Protein AF-A0ABD0PWN2-F1 (afdb_monomer)

Foldseek 3Di:
DPPPDDDDDPVNVVVVVVVVPDPVDDDDDAPPVGDPVVVLVVCCVVQPVPHPCNVVVD

Structure (mmCIF, N/CA/C/O backbone):
data_AF-A0ABD0PWN2-F1
#
_entry.id   AF-A0ABD0PWN2-F1
#
loop_
_atom_site.group_PDB
_atom_site.id
_atom_site.type_symbol
_atom_site.label_atom_id
_atom_site.label_alt_id
_atom_site.label_comp_id
_atom_site.label_asym_id
_atom_site.label_entity_id
_atom_site.label_seq_id
_atom_site.pdbx_PDB_ins_code
_atom_site.Cartn_x
_atom_site.Cartn_y
_atom_site.Cartn_z
_atom_site.occupancy
_atom_site.B_iso_or_equiv
_atom_site.auth_seq_id
_atom_site.auth_comp_id
_atom_site.auth_asym_id
_atom_site.auth_atom_id
_atom_site.pdbx_PDB_model_num
ATOM 1 N N . THR A 1 1 ? 16.351 -20.230 -5.097 1.00 51.94 1 THR A N 1
ATOM 2 C CA . THR A 1 1 ? 16.553 -18.836 -4.626 1.00 51.94 1 THR A CA 1
ATOM 3 C C . THR A 1 1 ? 17.965 -18.707 -4.084 1.00 51.94 1 THR A C 1
ATOM 5 O O . THR A 1 1 ? 18.183 -18.161 -3.014 1.00 51.94 1 THR A O 1
ATOM 8 N N . ASP A 1 2 ? 18.942 -19.187 -4.853 1.00 63.84 2 ASP A N 1
ATOM 9 C CA . ASP A 1 2 ? 20.276 -19.522 -4.332 1.00 63.84 2 ASP A CA 1
ATOM 10 C C . ASP A 1 2 ? 21.392 -18.702 -4.994 1.00 63.84 2 ASP A C 1
ATOM 12 O O . ASP A 1 2 ? 22.565 -18.881 -4.697 1.00 63.84 2 ASP A O 1
ATOM 16 N N . GLU A 1 3 ? 21.029 -17.762 -5.873 1.00 76.75 3 GLU A N 1
ATOM 17 C CA . GLU A 1 3 ? 21.972 -16.933 -6.638 1.00 76.75 3 GLU A CA 1
ATOM 18 C C . GLU A 1 3 ? 22.241 -15.562 -5.990 1.00 76.75 3 GLU A C 1
ATOM 20 O O . GLU A 1 3 ? 22.877 -14.694 -6.589 1.00 76.75 3 GLU A O 1
ATOM 25 N N . GLY A 1 4 ? 21.714 -15.328 -4.779 1.00 82.69 4 GLY A N 1
ATOM 26 C CA . GLY A 1 4 ? 21.896 -14.075 -4.032 1.00 82.69 4 GLY A CA 1
ATOM 27 C C . GLY A 1 4 ? 21.320 -12.824 -4.710 1.00 82.69 4 GLY A C 1
ATOM 28 O O . GLY A 1 4 ? 21.584 -11.710 -4.264 1.00 82.69 4 GLY A O 1
ATOM 29 N N . GLN A 1 5 ? 20.549 -12.984 -5.789 1.00 89.88 5 GLN A N 1
ATOM 30 C CA . GLN A 1 5 ? 19.975 -11.867 -6.531 1.00 89.88 5 GLN A CA 1
ATOM 31 C C . GLN A 1 5 ? 18.773 -11.257 -5.792 1.00 89.88 5 GLN A C 1
ATOM 33 O O . GLN A 1 5 ? 17.990 -11.997 -5.186 1.00 89.88 5 GLN A O 1
ATOM 38 N N . PRO A 1 6 ? 18.565 -9.928 -5.880 1.00 90.75 6 PRO A N 1
ATOM 39 C CA . PRO A 1 6 ? 17.367 -9.286 -5.357 1.00 90.75 6 PRO A CA 1
ATOM 40 C C . PRO A 1 6 ? 16.101 -9.904 -5.955 1.00 90.75 6 PRO A C 1
ATOM 42 O O . PRO A 1 6 ? 15.924 -9.962 -7.176 1.00 90.75 6 PRO A O 1
ATOM 45 N N . TRP A 1 7 ? 15.193 -10.352 -5.092 1.00 92.50 7 TRP A N 1
ATOM 46 C CA . TRP A 1 7 ? 13.955 -10.984 -5.521 1.00 92.50 7 TRP A CA 1
ATOM 47 C C . TRP A 1 7 ? 12.773 -10.029 -5.382 1.00 92.50 7 TRP A C 1
ATOM 49 O O . TRP A 1 7 ? 12.315 -9.727 -4.283 1.00 92.50 7 TRP A O 1
ATOM 59 N N . VAL A 1 8 ? 12.249 -9.575 -6.520 1.00 94.19 8 VAL A N 1
ATOM 60 C CA . VAL A 1 8 ? 10.970 -8.858 -6.561 1.00 94.19 8 VAL A CA 1
ATOM 61 C C . VAL A 1 8 ? 9.840 -9.881 -6.603 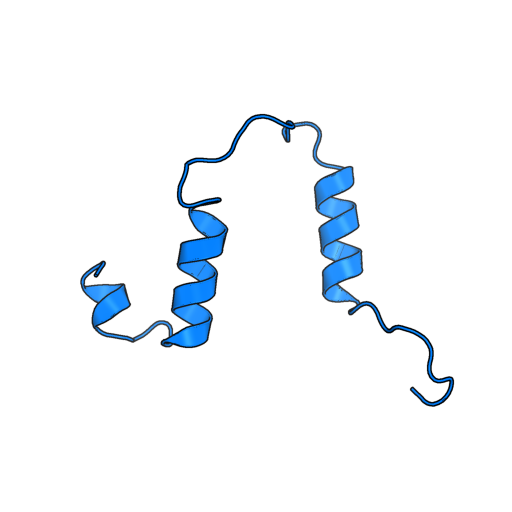1.00 94.19 8 VAL A C 1
ATOM 63 O O . VAL A 1 8 ? 9.798 -10.726 -7.506 1.00 94.19 8 VAL A O 1
ATOM 66 N N . LEU A 1 9 ? 8.914 -9.784 -5.647 1.00 95.94 9 LEU A N 1
ATOM 67 C CA . LEU A 1 9 ? 7.779 -10.693 -5.541 1.00 95.94 9 LEU A CA 1
ATOM 68 C C . LEU A 1 9 ? 6.934 -10.653 -6.833 1.00 95.94 9 LEU A C 1
ATOM 70 O O . LEU A 1 9 ? 6.670 -9.567 -7.356 1.00 95.94 9 LEU A O 1
ATOM 74 N N . PRO A 1 10 ? 6.430 -11.800 -7.329 1.00 96.62 10 PRO A N 1
ATOM 75 C CA . PRO A 1 10 ? 5.607 -11.838 -8.542 1.00 96.62 10 PRO A CA 1
ATOM 76 C C . PRO A 1 10 ? 4.373 -10.927 -8.480 1.00 96.62 10 PRO A C 1
ATOM 78 O O . PRO A 1 10 ? 4.001 -10.319 -9.483 1.00 96.62 10 PRO A O 1
ATOM 81 N N . VAL A 1 11 ? 3.763 -10.794 -7.295 1.00 97.56 11 VAL A N 1
ATOM 82 C CA . VAL A 1 11 ? 2.617 -9.898 -7.079 1.00 97.56 11 VAL A CA 1
ATOM 83 C C . VAL A 1 11 ? 2.997 -8.425 -7.240 1.00 97.56 11 VAL A C 1
ATOM 85 O O . VAL A 1 11 ? 2.242 -7.680 -7.854 1.00 97.56 11 VAL A O 1
ATOM 88 N N . VAL A 1 12 ? 4.186 -8.024 -6.781 1.00 97.19 12 VAL A N 1
ATOM 89 C CA . VAL A 1 12 ? 4.682 -6.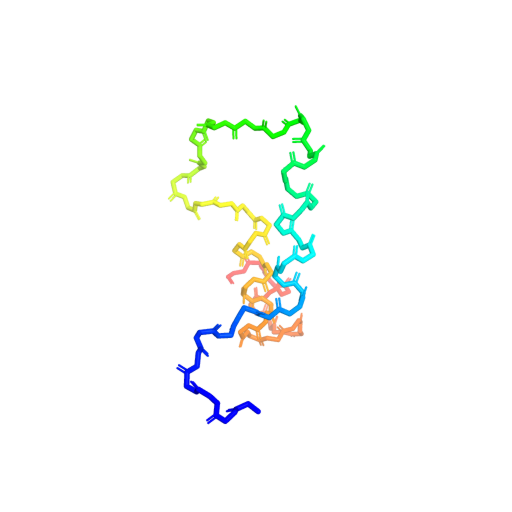647 -6.924 1.00 97.19 12 VAL A CA 1
ATOM 90 C C . VAL A 1 12 ? 4.878 -6.328 -8.402 1.00 97.19 12 VAL A C 1
ATOM 92 O O . VAL A 1 12 ? 4.291 -5.372 -8.894 1.00 97.19 12 VAL A O 1
ATOM 95 N N . ARG A 1 13 ? 5.555 -7.211 -9.151 1.00 97.31 13 ARG A N 1
ATOM 96 C CA . ARG A 1 13 ? 5.743 -7.038 -10.605 1.00 97.31 13 ARG A CA 1
ATOM 97 C C . ARG A 1 13 ? 4.426 -6.925 -11.373 1.00 97.31 13 ARG A C 1
ATOM 99 O O . ARG A 1 13 ? 4.354 -6.22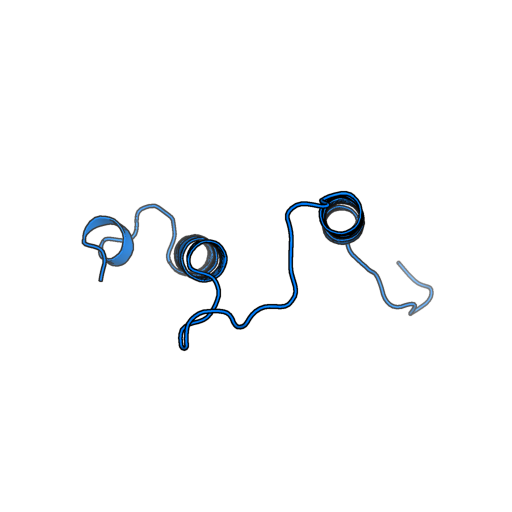7 -12.380 1.00 97.31 13 ARG A O 1
ATOM 106 N N . LYS A 1 14 ? 3.390 -7.656 -10.948 1.00 97.94 14 LYS A N 1
ATOM 107 C CA . LYS A 1 14 ? 2.060 -7.583 -11.568 1.00 97.94 14 LYS A CA 1
ATOM 108 C C . LYS A 1 14 ? 1.413 -6.221 -11.316 1.00 97.94 14 LYS A C 1
ATOM 110 O O . LYS A 1 14 ? 0.908 -5.620 -12.257 1.00 97.94 14 LYS A O 1
ATOM 115 N N . VAL A 1 15 ? 1.427 -5.751 -10.070 1.00 97.81 15 VAL A N 1
ATOM 116 C CA . VAL A 1 15 ? 0.800 -4.478 -9.686 1.00 97.81 15 VAL A CA 1
ATOM 117 C C . VAL A 1 15 ? 1.552 -3.285 -10.281 1.00 97.81 15 VAL A C 1
ATOM 119 O O . VAL A 1 15 ? 0.907 -2.356 -10.744 1.00 97.81 15 VAL A O 1
ATOM 122 N N . GLU A 1 16 ? 2.883 -3.334 -10.375 1.00 97.75 16 GLU A N 1
ATOM 123 C CA . GLU A 1 16 ? 3.683 -2.305 -11.062 1.00 97.75 16 GLU A CA 1
ATOM 124 C C . GLU A 1 16 ? 3.254 -2.115 -12.522 1.00 97.75 16 GLU A C 1
ATOM 126 O O . GLU A 1 16 ? 3.102 -0.982 -12.970 1.00 97.75 16 GLU A O 1
ATOM 131 N N . LYS A 1 17 ? 2.994 -3.209 -13.254 1.00 97.94 17 LYS A N 1
ATOM 132 C CA . LYS A 1 17 ? 2.456 -3.132 -14.623 1.00 97.94 17 LYS A CA 1
ATOM 133 C C . LYS A 1 17 ? 1.071 -2.494 -14.654 1.00 97.94 17 LYS A C 1
ATOM 135 O O . LYS A 1 17 ? 0.835 -1.613 -15.463 1.00 97.94 17 LYS A O 1
ATOM 140 N N . MET A 1 18 ? 0.186 -2.893 -13.738 1.00 98.00 18 MET A N 1
ATOM 141 C CA . MET A 1 18 ? -1.161 -2.316 -13.650 1.00 98.00 18 MET A CA 1
ATOM 142 C C . MET A 1 18 ? -1.126 -0.808 -13.373 1.00 98.00 18 MET A C 1
ATOM 144 O O . MET A 1 18 ? -1.919 -0.078 -13.949 1.00 98.00 18 MET A O 1
ATOM 148 N N . ILE A 1 19 ? -0.205 -0.348 -12.521 1.00 97.19 19 ILE A N 1
ATOM 149 C CA . ILE A 1 19 ? 0.002 1.078 -12.237 1.00 97.19 19 ILE A CA 1
ATOM 150 C C . ILE A 1 19 ? 0.539 1.804 -13.476 1.00 97.19 19 ILE A C 1
ATOM 152 O O . ILE A 1 19 ? 0.080 2.897 -13.783 1.00 97.19 19 ILE A O 1
ATOM 156 N N . ALA A 1 20 ? 1.495 1.210 -14.194 1.00 97.12 20 ALA A N 1
ATOM 157 C CA . ALA A 1 20 ? 2.065 1.810 -15.401 1.00 97.12 20 ALA A CA 1
ATOM 158 C C . ALA A 1 20 ? 1.055 1.917 -16.560 1.00 97.12 20 ALA A C 1
ATOM 160 O O . ALA A 1 20 ? 1.131 2.859 -17.346 1.00 97.12 20 ALA A O 1
ATOM 161 N N . ASP A 1 21 ? 0.117 0.971 -16.648 1.00 97.94 21 ASP A N 1
ATOM 162 C CA . ASP A 1 21 ? -0.937 0.941 -17.667 1.00 97.94 21 ASP A CA 1
ATOM 163 C C . ASP A 1 21 ? -2.138 1.858 -17.322 1.00 97.94 21 ASP A C 1
ATOM 165 O O . ASP A 1 21 ? -3.002 2.094 -18.169 1.00 97.94 21 ASP A O 1
ATOM 169 N N . ASP A 1 22 ? -2.221 2.390 -16.095 1.00 97.44 22 ASP A N 1
ATOM 170 C CA . ASP A 1 22 ? -3.319 3.254 -15.650 1.00 97.44 22 ASP A CA 1
ATOM 171 C C . ASP A 1 22 ? -3.049 4.734 -15.965 1.00 97.44 22 ASP A C 1
ATOM 173 O O . ASP A 1 22 ? -2.382 5.460 -15.228 1.00 97.44 22 ASP A O 1
ATOM 177 N N . HIS A 1 23 ? -3.633 5.205 -17.066 1.00 96.19 23 HIS A N 1
ATOM 178 C CA . HIS A 1 23 ? -3.526 6.595 -17.517 1.00 96.19 23 HIS A CA 1
ATOM 179 C C . HIS A 1 23 ? -4.347 7.605 -16.698 1.00 96.19 23 HIS A C 1
ATOM 181 O O . HIS A 1 23 ? -4.294 8.799 -16.993 1.00 96.19 23 HIS A O 1
ATOM 187 N N . SER A 1 24 ? -5.129 7.16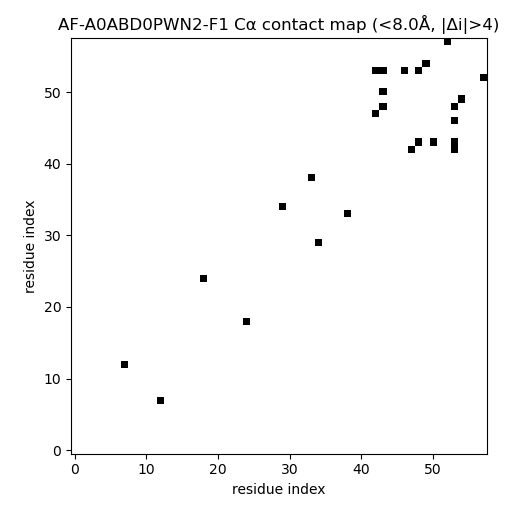4 -15.708 1.00 96.81 24 SER A N 1
ATOM 188 C CA . SER A 1 24 ? -5.857 8.071 -14.812 1.00 96.81 24 SER A CA 1
ATOM 189 C C . SER A 1 24 ? -5.003 8.573 -13.645 1.00 96.81 24 SER A C 1
ATOM 191 O 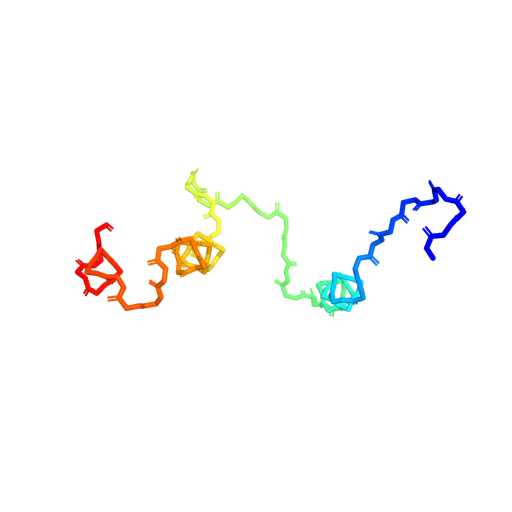O . SER A 1 24 ? -5.338 9.587 -13.027 1.00 96.81 24 SER A O 1
ATOM 193 N N . LEU A 1 25 ? -3.893 7.886 -13.354 1.00 96.06 25 LEU A N 1
ATOM 194 C CA . LEU A 1 25 ? -2.966 8.270 -12.301 1.00 96.06 25 LEU A CA 1
ATOM 195 C C . LEU A 1 25 ? -2.186 9.527 -12.689 1.00 96.06 25 LEU A C 1
ATOM 197 O O . LEU A 1 25 ? -1.822 9.746 -13.844 1.00 96.06 25 LEU A O 1
ATOM 201 N N . ASN A 1 26 ? -1.904 10.354 -11.689 1.00 96.12 26 ASN A N 1
ATOM 202 C CA . ASN A 1 26 ?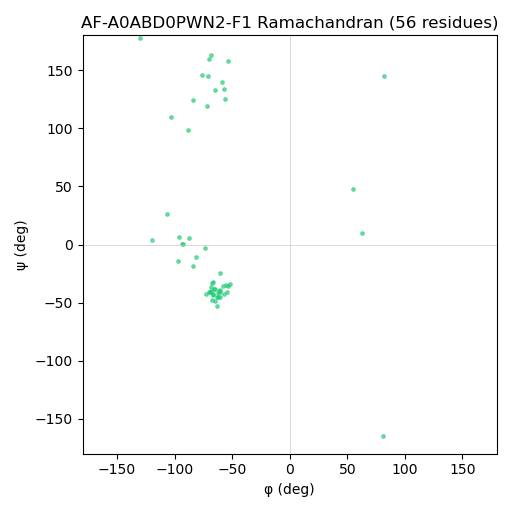 -1.102 11.559 -11.837 1.00 96.12 26 ASN A CA 1
ATOM 203 C C . ASN A 1 26 ? -0.006 11.608 -10.761 1.00 96.12 26 ASN A C 1
ATOM 205 O O . ASN A 1 26 ? 0.093 10.731 -9.902 1.00 96.12 26 ASN A O 1
ATOM 209 N N . HIS A 1 27 ? 0.827 12.644 -10.831 1.00 96.12 27 HIS A N 1
ATOM 210 C CA . HIS A 1 27 ? 1.925 12.883 -9.893 1.00 96.12 27 HIS A CA 1
ATOM 211 C C . HIS A 1 27 ? 1.628 14.038 -8.924 1.00 96.12 27 HIS A C 1
ATOM 213 O O . HIS A 1 27 ? 2.554 14.690 -8.442 1.00 96.12 27 HIS A O 1
ATOM 219 N N . GLU A 1 28 ? 0.350 14.314 -8.658 1.00 97.44 28 GLU A N 1
ATOM 220 C CA . GLU A 1 28 ? -0.042 15.319 -7.672 1.00 97.44 28 GLU A CA 1
ATOM 221 C C . GLU A 1 28 ? 0.279 14.858 -6.249 1.00 97.44 28 GLU A C 1
ATOM 223 O O . GLU A 1 28 ? 0.435 13.669 -5.952 1.00 97.44 28 GLU A O 1
ATOM 228 N N . TYR A 1 29 ? 0.364 15.825 -5.339 1.00 97.31 29 TYR A N 1
ATOM 229 C CA . TYR A 1 29 ? 0.607 15.522 -3.939 1.00 97.31 29 TYR A CA 1
ATOM 230 C C . TYR A 1 29 ? -0.547 14.730 -3.327 1.00 97.31 29 TYR A C 1
ATOM 232 O O . TYR A 1 29 ? -1.718 15.105 -3.405 1.00 97.31 29 TYR A O 1
ATOM 240 N N . LEU A 1 30 ? -0.182 13.664 -2.620 1.00 97.12 30 LEU A N 1
ATOM 241 C CA . LEU A 1 30 ? -1.085 12.989 -1.701 1.00 97.12 30 LEU A CA 1
ATOM 242 C C . LEU A 1 30 ? -1.389 13.884 -0.483 1.00 97.12 30 LEU A C 1
ATOM 244 O O . LEU A 1 30 ? -0.634 14.815 -0.184 1.00 97.12 30 LEU A O 1
ATOM 248 N N . PRO A 1 31 ? -2.456 13.581 0.280 1.00 97.19 31 PRO A N 1
ATOM 249 C CA . PRO A 1 31 ? -2.685 14.202 1.580 1.00 97.19 31 PRO A CA 1
ATOM 250 C C . PRO A 1 31 ? -1.469 14.063 2.506 1.00 97.19 31 PRO A C 1
ATOM 252 O O . PRO A 1 31 ? -0.690 13.121 2.381 1.00 97.19 31 PRO A O 1
ATOM 255 N N . ILE A 1 32 ? -1.358 14.934 3.516 1.00 97.00 32 ILE A N 1
ATOM 256 C CA . ILE A 1 32 ? -0.260 14.909 4.510 1.00 97.00 32 ILE A CA 1
ATOM 257 C C . ILE A 1 32 ? -0.093 13.521 5.157 1.00 97.00 32 ILE A C 1
ATOM 259 O O . ILE A 1 32 ? 1.015 13.098 5.467 1.00 97.00 32 ILE A O 1
ATOM 263 N N . LEU A 1 33 ? -1.199 12.794 5.341 1.00 96.44 33 LEU A N 1
ATOM 264 C CA . LEU A 1 33 ? -1.220 11.456 5.940 1.00 96.44 33 LEU A CA 1
ATOM 265 C C . LEU A 1 33 ? -1.007 10.314 4.924 1.00 96.44 33 LEU A C 1
ATOM 267 O O . LEU A 1 33 ? -1.142 9.147 5.292 1.00 96.44 33 LEU A O 1
ATOM 271 N N . GLY A 1 34 ? -0.710 10.630 3.663 1.00 95.94 34 GLY A N 1
ATOM 272 C CA . GLY A 1 34 ? -0.539 9.677 2.568 1.00 95.94 34 GLY A CA 1
ATOM 273 C C . GLY A 1 34 ? -1.852 9.197 1.939 1.00 95.94 34 GLY A C 1
ATOM 274 O O . GLY A 1 34 ? -2.916 9.790 2.127 1.00 95.94 34 GLY A O 1
ATOM 275 N N . LEU A 1 35 ? -1.761 8.104 1.173 1.00 96.69 35 LEU A N 1
ATOM 276 C CA . LEU A 1 35 ? -2.879 7.513 0.432 1.00 96.69 35 LEU A CA 1
ATOM 277 C C . LEU A 1 35 ? -3.879 6.819 1.391 1.00 96.69 35 LEU A C 1
ATOM 279 O O . LEU A 1 35 ? -3.481 5.874 2.088 1.00 96.69 35 LEU A O 1
ATOM 283 N N . PRO A 1 36 ? -5.161 7.239 1.446 1.00 94.88 36 PRO A N 1
ATOM 284 C CA . PRO A 1 36 ? -6.165 6.690 2.367 1.00 94.88 36 PRO A CA 1
ATOM 285 C C . PRO A 1 36 ? -6.343 5.165 2.295 1.00 94.88 36 PRO A C 1
ATOM 287 O O . PRO A 1 36 ? -6.447 4.493 3.326 1.00 94.88 36 PRO A O 1
ATOM 290 N N . GLU A 1 37 ? -6.327 4.602 1.091 1.00 95.31 37 GLU A N 1
ATOM 291 C CA . GLU A 1 37 ? -6.509 3.175 0.822 1.00 95.31 37 GLU A CA 1
ATOM 292 C C . GLU A 1 37 ? -5.324 2.360 1.342 1.00 95.31 37 GLU A C 1
ATOM 294 O O . GLU A 1 37 ? -5.513 1.295 1.941 1.00 95.31 37 GLU A O 1
ATOM 299 N N . PHE A 1 38 ? -4.106 2.886 1.167 1.00 96.19 38 PHE A N 1
ATOM 300 C CA . PHE A 1 38 ? -2.885 2.267 1.674 1.00 96.19 38 PHE A CA 1
ATOM 301 C C . PHE A 1 38 ? -2.910 2.206 3.198 1.00 96.19 38 PHE A C 1
ATOM 303 O O . PHE A 1 38 ? -2.775 1.120 3.761 1.00 96.19 38 PHE A O 1
ATOM 310 N N . ARG A 1 39 ? -3.149 3.338 3.876 1.00 95.00 39 ARG A N 1
ATOM 311 C CA . ARG A 1 39 ? -3.164 3.360 5.348 1.00 95.00 39 ARG A CA 1
ATOM 312 C C . ARG A 1 39 ? -4.260 2.461 5.921 1.00 95.00 39 ARG A C 1
ATOM 314 O O . ARG A 1 39 ? -3.991 1.705 6.845 1.00 95.00 39 ARG A O 1
ATOM 321 N N . SER A 1 40 ? -5.465 2.466 5.341 1.00 93.75 40 SER A N 1
ATOM 322 C CA . SER A 1 40 ? -6.568 1.616 5.809 1.00 93.75 40 SER A CA 1
ATOM 323 C C . SER A 1 40 ? -6.229 0.131 5.669 1.00 93.75 40 SER A C 1
ATOM 325 O O . SER A 1 40 ? -6.430 -0.649 6.601 1.00 93.75 40 SER A O 1
ATOM 327 N N . SER A 1 41 ? -5.676 -0.266 4.521 1.00 95.25 41 SER A N 1
ATOM 328 C CA . SER A 1 41 ? -5.308 -1.659 4.255 1.00 95.25 41 SER A CA 1
ATOM 329 C C . SER A 1 41 ? -4.128 -2.108 5.118 1.00 95.25 41 SER A C 1
ATOM 331 O O . SER A 1 41 ? -4.169 -3.198 5.685 1.00 95.25 41 SER A O 1
ATOM 333 N N . A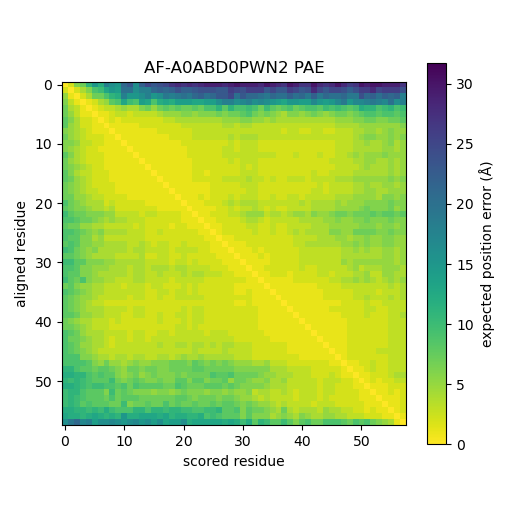LA A 1 42 ? -3.118 -1.253 5.294 1.00 95.81 42 ALA A N 1
ATOM 334 C CA . ALA A 1 42 ? -1.976 -1.519 6.163 1.00 95.81 42 ALA A CA 1
ATOM 335 C C . ALA A 1 42 ? -2.411 -1.728 7.623 1.00 95.81 42 ALA A C 1
ATOM 337 O O . ALA A 1 42 ? -2.011 -2.713 8.244 1.00 95.81 42 ALA A O 1
ATOM 338 N N . SER A 1 43 ? -3.295 -0.873 8.152 1.00 94.81 43 SER A N 1
ATOM 339 C CA . SER A 1 43 ? -3.845 -1.031 9.505 1.00 94.81 43 SER A CA 1
ATOM 340 C C . SER A 1 43 ? -4.623 -2.340 9.666 1.00 94.81 43 SER A C 1
ATOM 342 O O . SER A 1 43 ? -4.474 -3.010 10.685 1.00 94.81 43 SER A O 1
ATOM 344 N N . LYS A 1 44 ? -5.405 -2.752 8.658 1.00 95.19 44 LYS A N 1
ATOM 345 C CA . LYS A 1 44 ? -6.130 -4.037 8.673 1.00 95.19 44 LYS A CA 1
ATOM 346 C C . LYS A 1 44 ? -5.192 -5.242 8.681 1.00 95.19 44 LYS A C 1
ATOM 348 O O . LYS A 1 44 ? -5.483 -6.218 9.363 1.00 95.19 44 LYS A O 1
ATOM 353 N N . ILE A 1 45 ? -4.082 -5.181 7.944 1.00 95.94 45 ILE A N 1
ATOM 354 C CA . ILE A 1 45 ? -3.068 -6.246 7.938 1.00 95.94 45 ILE A CA 1
ATOM 355 C C . ILE A 1 45 ? -2.382 -6.334 9.306 1.00 95.94 45 ILE A C 1
ATOM 357 O O . ILE A 1 45 ? -2.205 -7.430 9.827 1.00 95.94 45 ILE A O 1
ATOM 361 N N . ALA A 1 46 ? -2.025 -5.192 9.898 1.00 95.81 46 ALA A N 1
ATOM 362 C CA . ALA A 1 46 ? -1.299 -5.148 11.164 1.00 95.81 46 ALA A CA 1
ATOM 363 C C . ALA A 1 46 ? -2.160 -5.534 12.380 1.00 95.81 46 ALA A C 1
ATOM 365 O O . ALA A 1 46 ? -1.694 -6.257 13.255 1.00 95.81 46 ALA A O 1
ATOM 366 N N . LEU A 1 47 ? -3.402 -5.044 12.451 1.00 95.38 47 LEU A N 1
ATOM 367 C CA . LEU A 1 47 ? -4.286 -5.226 13.612 1.00 95.38 47 LEU A CA 1
ATOM 368 C C . LEU A 1 47 ? -5.270 -6.391 13.451 1.00 95.38 47 LEU A C 1
ATOM 370 O O . LEU A 1 47 ? -5.899 -6.803 14.423 1.00 95.38 47 LEU A O 1
ATOM 374 N N . GLY A 1 48 ? -5.425 -6.903 12.232 1.00 94.50 48 GLY A N 1
ATOM 375 C CA . GLY A 1 48 ? -6.508 -7.805 11.866 1.00 94.50 48 GLY A CA 1
ATOM 376 C C . GLY A 1 48 ? -7.797 -7.049 11.539 1.00 94.50 48 GLY A C 1
ATOM 377 O O . GLY A 1 48 ? -8.140 -6.033 12.150 1.00 94.50 48 GLY A O 1
ATOM 378 N N . VAL A 1 49 ? -8.547 -7.577 10.571 1.00 91.88 49 VAL A N 1
ATOM 379 C CA . VAL A 1 49 ? -9.811 -6.984 10.092 1.00 91.88 49 VAL A CA 1
ATOM 380 C C . VAL A 1 49 ? -10.882 -6.876 11.181 1.00 91.88 49 VAL A C 1
ATOM 382 O O . VAL A 1 49 ? -11.755 -6.017 11.101 1.00 91.88 49 VAL A O 1
ATOM 385 N N . ASP A 1 50 ? -10.790 -7.716 12.211 1.00 91.81 50 ASP A N 1
ATOM 386 C CA . ASP A 1 50 ? -11.753 -7.786 13.307 1.00 91.81 50 ASP A CA 1
ATOM 387 C C . ASP A 1 50 ? -11.406 -6.926 14.522 1.00 91.81 50 ASP A C 1
ATOM 389 O O . ASP A 1 50 ? -12.178 -6.911 15.487 1.00 91.81 50 ASP A O 1
ATOM 393 N N . SER A 1 51 ? -10.284 -6.203 14.479 1.00 93.00 51 SER A N 1
ATOM 394 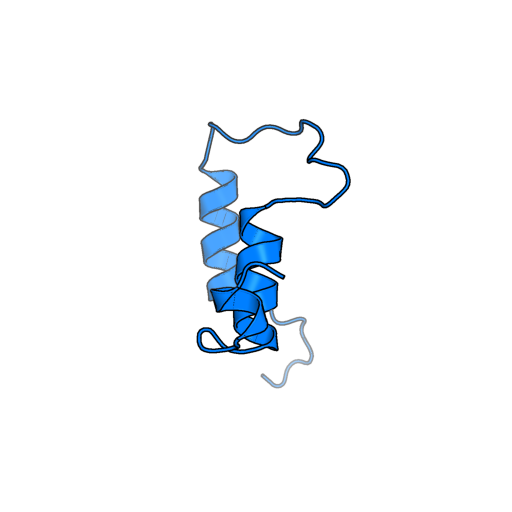C CA . SER A 1 51 ? -9.840 -5.353 15.581 1.00 93.00 51 SER A CA 1
ATOM 395 C C . SER A 1 51 ? -10.908 -4.313 15.961 1.00 93.00 51 SER A C 1
ATOM 397 O O . SER A 1 51 ? -11.433 -3.632 15.071 1.00 93.00 51 SER A O 1
ATOM 399 N N . PRO A 1 52 ? -11.203 -4.121 17.265 1.00 92.31 52 PRO A N 1
ATOM 400 C CA . PRO A 1 52 ? -12.107 -3.068 17.731 1.00 92.31 52 PRO A CA 1
ATOM 401 C C . PRO A 1 52 ? -11.717 -1.678 17.219 1.00 92.31 52 PRO A C 1
ATOM 403 O O . PRO A 1 52 ? -12.586 -0.902 16.844 1.00 92.31 52 PRO A O 1
ATOM 406 N N . ALA A 1 53 ? -10.415 -1.392 17.100 1.00 90.25 53 ALA A N 1
ATOM 407 C CA . ALA A 1 53 ? -9.922 -0.119 16.570 1.00 90.25 53 ALA A CA 1
ATOM 408 C C . ALA A 1 53 ? -10.392 0.134 15.124 1.00 90.25 53 ALA A C 1
ATOM 410 O O . ALA A 1 53 ? -10.851 1.224 14.797 1.00 90.25 53 ALA A O 1
ATOM 411 N N . ILE A 1 54 ? -10.386 -0.902 14.278 1.00 90.75 54 ILE A N 1
ATOM 412 C CA . ILE A 1 54 ? -10.878 -0.806 12.897 1.00 90.75 54 ILE A CA 1
ATOM 413 C C . ILE A 1 54 ? -12.405 -0.655 12.868 1.00 90.75 54 ILE A C 1
ATOM 415 O O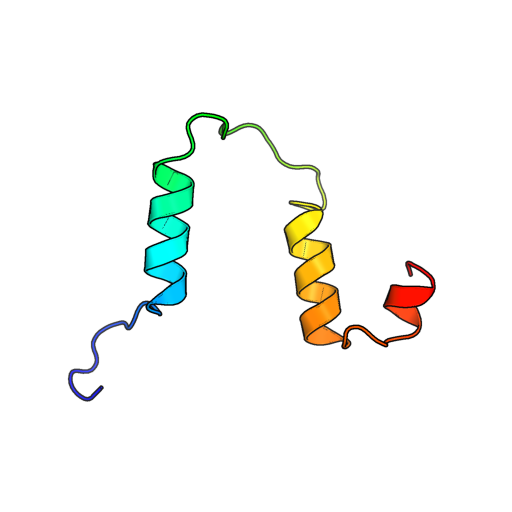 . ILE A 1 54 ? -12.922 0.148 12.093 1.00 90.75 54 ILE A O 1
ATOM 419 N N . LYS A 1 55 ? -13.131 -1.395 13.718 1.00 90.00 55 LYS A N 1
ATOM 420 C CA . LYS A 1 55 ? -14.606 -1.347 13.791 1.00 90.00 55 LYS A CA 1
ATOM 421 C C . LYS A 1 55 ? -15.126 -0.010 14.319 1.00 90.00 55 LYS A C 1
ATOM 423 O O . LYS A 1 55 ? -16.176 0.452 13.889 1.00 90.00 55 LYS A O 1
ATOM 428 N N . GLU A 1 56 ? -14.380 0.610 15.222 1.00 91.69 56 GLU A N 1
ATOM 429 C CA . GLU A 1 56 ? -14.718 1.890 15.841 1.00 91.69 56 GLU A CA 1
ATOM 430 C C . GLU A 1 56 ? -14.093 3.091 15.108 1.00 91.69 56 GLU A C 1
ATOM 432 O O . GLU A 1 56 ? -14.315 4.231 15.508 1.00 91.69 56 GLU A O 1
ATOM 437 N N . ASN A 1 57 ? -13.345 2.844 14.024 1.00 83.00 57 ASN A N 1
ATOM 438 C CA . ASN A 1 57 ? -12.661 3.851 13.210 1.00 83.00 57 ASN A CA 1
ATOM 439 C C . ASN A 1 57 ? -11.718 4.760 14.029 1.00 83.00 57 ASN A C 1
ATOM 441 O O . ASN A 1 57 ? -11.764 5.987 13.909 1.00 83.00 57 ASN A O 1
ATOM 445 N N . ARG A 1 58 ? -10.891 4.137 14.879 1.00 71.44 58 ARG A N 1
ATOM 446 C CA . ARG A 1 58 ? -9.952 4.776 15.815 1.00 71.44 58 ARG A CA 1
ATOM 447 C C . ARG A 1 58 ? -8.508 4.404 15.508 1.00 71.44 58 ARG A C 1
ATOM 449 O O . ARG A 1 58 ? -8.259 3.209 15.230 1.00 71.44 58 ARG A O 1
#

InterPro domains:
  IPR000796 Aspartate/other aminotransferase [PTHR11879] (1-58)
  IPR015421 Pyridoxal phosphate-dependent transferase, major domain [G3DSA:3.40.640.10] (8-58)
  IPR015424 Pyridoxal phosphate-dependent transferase [SSF53383] (2-58)

Secondary structure (DSSP, 8-state):
--S------HHHHHHHHHHHH-TT---PPPPTT--HHHHHHHHHHHH-TT-HHHHTT-

Sequence (58 aa):
TDEGQPWVLPVVRKVEKMIADDHSLNHEYLPILGLPEFRSSASKIALGVDSPAIKENR

Radius of gyration: 16.23 Å; Cα contacts (8 Å, |Δi|>4): 13; chains: 1; bounding box: 37×35×35 Å

Mean predicted aligned error: 4.81 Å

Solvent-accessible surface area (backbone atoms only — not comparable to full-atom values): 3904 Å² total; per-residue (Å²): 141,86,82,83,66,90,79,78,53,72,68,57,61,52,51,53,50,54,56,71,71,41,84,86,68,77,89,70,85,66,56,98,87,45,59,68,68,59,55,54,50,51,49,32,70,76,61,38,80,82,29,65,45,65,76,69,75,100

Nearest PDB structures (foldseek):
  6dnb-assembly1_A  TM=9.626E-01  e=5.599E-05  Homo sapiens
  6lig-assembly1_B  TM=9.677E-01  e=7.512E-05  Homo sapiens
  5tor-assembly1_B  TM=9.721E-01  e=1.085E-04  Sus scrofa

Organism: Cirrhinus mrigala (NCBI:txid683832)

pLDDT: mean 92.87, std 8.34, range [51.94, 98.0]